Protein AF-A0A1Q6DU61-F1 (afdb_monomer)

Solvent-accessible surface area (backbone atoms only — not comparable to full-atom values): 6208 Å² total; per-residue (Å²): 136,85,85,82,93,81,83,83,80,71,86,77,77,94,74,80,85,66,46,54,59,67,77,47,41,77,73,70,44,51,81,50,38,30,92,88,77,71,43,68,35,43,82,77,44,71,39,85,92,62,38,32,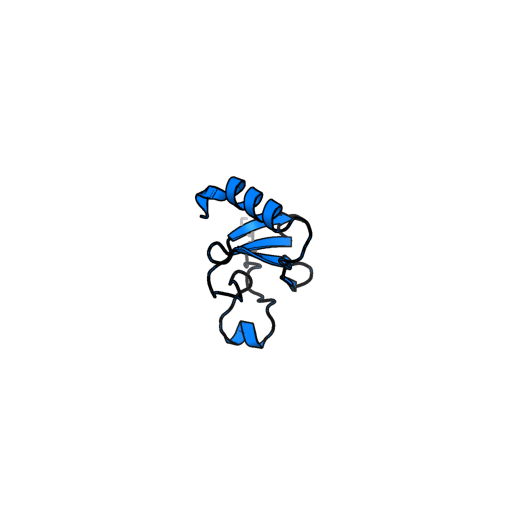34,33,27,38,20,71,88,77,71,46,42,33,37,39,30,64,83,77,55,37,65,47,78,56,64,79,85,43,88,61,39,66,62,52,53,52,51,48,47,66,75,46,44,92,74,110

Structure (mmCIF, N/CA/C/O backbone):
data_AF-A0A1Q6DU61-F1
#
_entry.id   AF-A0A1Q6DU61-F1
#
loop_
_atom_site.group_PDB
_atom_site.id
_atom_site.type_symbol
_atom_site.label_atom_id
_atom_site.label_alt_id
_atom_site.label_comp_id
_atom_site.label_asym_id
_atom_site.label_entity_id
_atom_site.label_seq_id
_atom_site.pdbx_PDB_ins_code
_atom_site.Cartn_x
_atom_site.Cartn_y
_atom_site.Cartn_z
_atom_site.occupancy
_atom_site.B_iso_or_equiv
_atom_site.auth_seq_id
_atom_site.auth_comp_id
_atom_site.auth_asym_id
_atom_site.auth_atom_id
_atom_site.pdbx_PDB_mode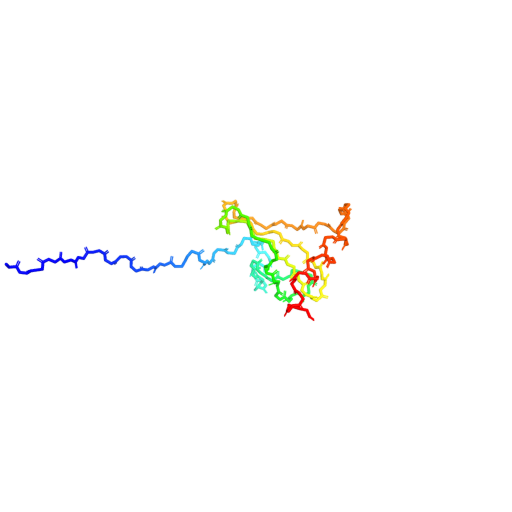l_num
ATOM 1 N N . MET A 1 1 ? -18.607 -9.393 -51.853 1.00 43.88 1 MET A N 1
ATOM 2 C CA . MET A 1 1 ? -17.943 -10.575 -51.275 1.00 43.88 1 MET A CA 1
ATOM 3 C C . MET A 1 1 ? -17.537 -10.189 -49.875 1.00 43.88 1 MET A C 1
ATOM 5 O O . MET A 1 1 ? -16.932 -9.142 -49.700 1.00 43.88 1 MET A O 1
ATOM 9 N N . SER A 1 2 ? -18.037 -10.948 -48.911 1.00 44.12 2 SER A N 1
ATOM 10 C CA . SER A 1 2 ? -17.830 -10.758 -47.481 1.00 44.12 2 SER A CA 1
ATOM 11 C C . SER A 1 2 ? -16.423 -11.177 -47.054 1.00 44.12 2 SER A C 1
ATOM 13 O O . SER A 1 2 ? -15.828 -12.024 -47.720 1.00 44.12 2 SER A O 1
ATOM 15 N N . LYS A 1 3 ? -16.060 -10.716 -45.848 1.00 46.81 3 LYS A N 1
ATOM 16 C CA . LYS A 1 3 ? -14.941 -11.144 -44.990 1.00 46.81 3 LYS A CA 1
ATOM 17 C C . LYS A 1 3 ? -13.600 -10.480 -45.376 1.00 46.81 3 LYS A C 1
ATOM 19 O O . LYS A 1 3 ? -13.327 -10.314 -46.553 1.00 46.81 3 LYS A O 1
ATOM 24 N N . GLU A 1 4 ? -12.765 -9.995 -44.463 1.00 49.16 4 GLU A N 1
ATOM 25 C CA . GLU A 1 4 ? -12.568 -10.366 -43.059 1.00 49.16 4 GLU A CA 1
ATOM 26 C C . GLU A 1 4 ? -12.351 -9.109 -42.204 1.00 49.16 4 GLU A C 1
ATOM 28 O O . GLU A 1 4 ? -11.516 -8.257 -42.500 1.00 49.16 4 GLU A O 1
ATOM 33 N N . SER A 1 5 ? -13.163 -8.983 -41.156 1.00 54.06 5 SER A N 1
ATOM 34 C CA . SER A 1 5 ? -12.848 -8.180 -39.984 1.00 54.06 5 SER A CA 1
ATOM 35 C C . SER A 1 5 ? -12.048 -9.079 -39.060 1.00 54.06 5 SER A C 1
ATOM 37 O O . SER A 1 5 ? -12.628 -10.005 -38.510 1.00 54.06 5 SER A O 1
ATOM 39 N N . GLU A 1 6 ? -10.763 -8.808 -38.888 1.00 48.22 6 GLU A N 1
ATOM 40 C CA . GLU A 1 6 ? -9.952 -9.399 -37.827 1.00 48.22 6 GLU A CA 1
ATOM 41 C C . GLU A 1 6 ? -8.853 -8.401 -37.462 1.00 48.22 6 GLU A C 1
ATOM 43 O O . GLU A 1 6 ? -7.902 -8.178 -38.202 1.00 48.22 6 GLU A O 1
ATOM 48 N N . ASN A 1 7 ? -9.049 -7.730 -36.333 1.00 40.34 7 ASN A N 1
ATOM 49 C CA . ASN A 1 7 ? -8.027 -7.718 -35.299 1.00 40.34 7 ASN A CA 1
ATOM 50 C C . ASN A 1 7 ? -8.736 -7.470 -33.972 1.00 40.34 7 ASN A C 1
ATOM 52 O O . ASN A 1 7 ? -8.879 -6.356 -33.474 1.00 40.34 7 ASN A O 1
ATOM 56 N N . THR A 1 8 ? -9.275 -8.569 -33.458 1.00 44.00 8 THR A N 1
ATOM 57 C CA . THR A 1 8 ? -9.557 -8.739 -32.045 1.00 44.00 8 THR A CA 1
ATOM 58 C C . THR A 1 8 ? -8.216 -8.970 -31.359 1.00 44.00 8 THR A C 1
ATOM 60 O O . THR A 1 8 ? -7.737 -10.097 -31.324 1.00 44.00 8 THR A O 1
ATOM 63 N N . GLU A 1 9 ? -7.618 -7.928 -30.790 1.00 45.09 9 GLU A N 1
ATOM 64 C CA . GLU A 1 9 ? -6.744 -8.118 -29.632 1.00 45.09 9 GLU A CA 1
ATOM 65 C C . GLU A 1 9 ? -7.613 -7.919 -28.393 1.00 45.09 9 GLU A C 1
ATOM 67 O O . GLU A 1 9 ? -7.784 -6.833 -27.845 1.00 45.09 9 GLU A O 1
ATOM 72 N N . ASN A 1 10 ? -8.274 -9.026 -28.051 1.00 40.56 10 ASN A N 1
ATOM 73 C CA . ASN A 1 10 ? -8.828 -9.268 -26.733 1.00 40.56 10 ASN A CA 1
ATOM 74 C C . ASN A 1 10 ? -7.666 -9.307 -25.732 1.00 40.56 10 ASN A C 1
ATOM 76 O O . ASN A 1 10 ? -6.583 -9.786 -26.059 1.00 40.56 10 ASN A O 1
ATOM 80 N N . GLY A 1 11 ? -7.924 -8.792 -24.534 1.00 44.00 11 GLY A N 1
ATOM 81 C CA . GLY A 1 11 ? -6.909 -8.371 -23.580 1.00 44.00 11 GLY A CA 1
ATOM 82 C C . GLY A 1 11 ? -5.900 -9.417 -23.109 1.00 44.00 11 GLY A C 1
ATOM 83 O O . GLY A 1 11 ? -6.091 -10.629 -23.179 1.00 44.00 11 GLY A O 1
ATOM 84 N N . SER A 1 12 ? -4.831 -8.895 -22.522 1.00 36.28 12 SER A N 1
ATOM 85 C CA . SER A 1 12 ? -4.007 -9.608 -21.555 1.00 36.28 12 SER A CA 1
ATOM 86 C C . SER A 1 12 ? -3.618 -8.623 -20.460 1.00 36.28 12 SER A C 1
ATOM 88 O O . SER A 1 12 ? -2.731 -7.803 -20.633 1.00 36.28 12 SER A O 1
ATOM 90 N N . SER A 1 13 ? -4.417 -8.673 -19.395 1.00 45.22 13 SER A N 1
ATOM 91 C CA . SER A 1 13 ? -4.106 -8.365 -17.998 1.00 45.22 13 SER A CA 1
ATOM 92 C C . SER A 1 13 ? -2.668 -7.884 -17.723 1.00 45.22 13 SER A C 1
ATOM 94 O O . SER A 1 13 ? -1.765 -8.702 -17.589 1.00 45.22 13 SER A O 1
ATOM 96 N N . ASP A 1 14 ? -2.469 -6.575 -17.544 1.00 43.03 14 ASP A N 1
ATOM 97 C CA . ASP A 1 14 ? -1.238 -5.982 -16.980 1.00 43.03 14 ASP A CA 1
ATOM 98 C C . ASP A 1 14 ? -1.123 -6.189 -15.445 1.00 43.03 14 ASP A C 1
ATOM 100 O O . ASP A 1 14 ? -0.388 -5.486 -14.752 1.00 43.03 14 ASP A O 1
ATOM 104 N N . GLU A 1 15 ? -1.840 -7.158 -14.869 1.00 56.78 15 GLU A N 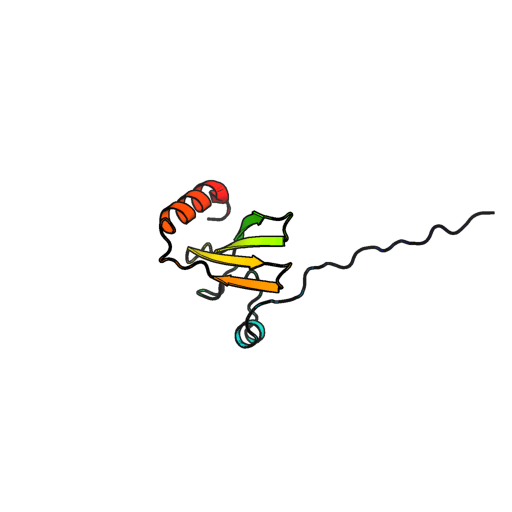1
ATOM 105 C CA . GLU A 1 15 ? -1.575 -7.647 -13.514 1.00 56.78 15 GLU A CA 1
ATOM 106 C C . GLU A 1 15 ? -0.700 -8.897 -13.624 1.00 56.78 15 GLU A C 1
ATOM 108 O O . GLU A 1 15 ? -1.239 -9.918 -14.029 1.00 56.78 15 GLU A O 1
ATOM 113 N N . GLU A 1 16 ? 0.594 -8.845 -13.256 1.00 61.81 16 GLU A N 1
ATOM 114 C CA . GLU A 1 16 ? 1.275 -10.008 -12.630 1.00 61.81 16 GLU A CA 1
ATOM 115 C C . GLU A 1 16 ? 2.740 -9.809 -12.180 1.00 61.81 16 GLU A C 1
ATOM 117 O O . GLU A 1 16 ? 3.340 -10.739 -11.634 1.00 61.81 16 GLU A O 1
ATOM 122 N N . GLU A 1 17 ? 3.370 -8.638 -12.341 1.00 77.94 17 GLU A N 1
ATOM 123 C CA . GLU A 1 17 ? 4.736 -8.472 -11.821 1.00 77.94 17 GLU A CA 1
ATOM 124 C C . GLU A 1 17 ? 4.738 -8.063 -10.337 1.00 77.94 17 GLU A C 1
ATOM 126 O O . GLU A 1 17 ? 4.266 -6.999 -9.936 1.00 77.94 17 GLU A O 1
ATOM 131 N N . ASN A 1 18 ? 5.277 -8.948 -9.498 1.00 86.75 18 ASN A N 1
ATOM 132 C CA . ASN A 1 18 ? 5.495 -8.699 -8.078 1.00 86.75 18 ASN A CA 1
ATOM 133 C C . ASN A 1 18 ? 6.801 -7.912 -7.871 1.00 86.75 18 ASN A C 1
ATOM 135 O O . ASN A 1 18 ? 7.881 -8.422 -8.181 1.00 86.75 18 ASN A O 1
ATOM 139 N N . TYR A 1 19 ? 6.691 -6.700 -7.325 1.00 90.88 19 TYR A N 1
ATOM 140 C CA . TYR A 1 19 ? 7.786 -5.740 -7.128 1.00 90.88 19 TYR A CA 1
ATOM 141 C C . TYR A 1 19 ? 8.448 -5.847 -5.746 1.00 90.88 19 TYR A C 1
ATOM 143 O O . TYR A 1 19 ? 9.264 -5.004 -5.359 1.00 90.88 19 TYR A O 1
ATOM 151 N N . ARG A 1 20 ? 8.069 -6.850 -4.946 1.00 88.25 20 ARG A N 1
ATOM 152 C CA . ARG A 1 20 ? 8.682 -7.109 -3.643 1.00 88.25 20 ARG A CA 1
ATOM 153 C C . ARG A 1 20 ? 10.128 -7.578 -3.817 1.00 88.25 20 ARG A C 1
ATOM 155 O O . ARG A 1 20 ? 10.517 -8.158 -4.828 1.00 88.25 20 ARG A O 1
ATOM 162 N N . MET A 1 21 ? 10.922 -7.385 -2.763 1.00 85.31 21 MET A N 1
ATOM 163 C CA . MET A 1 21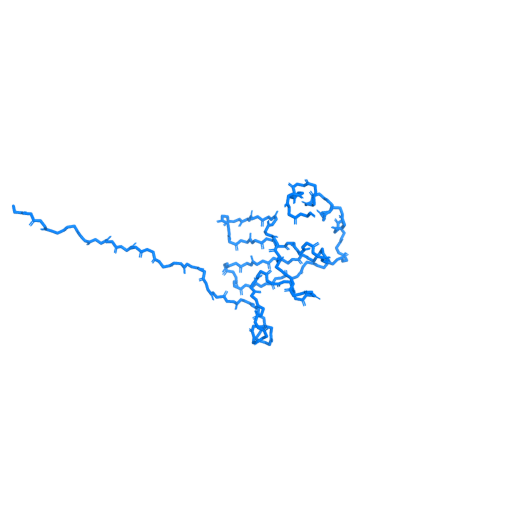 ? 12.250 -7.997 -2.654 1.00 85.31 21 MET A CA 1
ATOM 164 C C . MET A 1 21 ? 12.142 -9.523 -2.803 1.00 85.31 21 MET A C 1
ATOM 166 O O . MET A 1 21 ? 11.213 -10.114 -2.250 1.00 85.31 21 MET A O 1
ATOM 170 N N . SER A 1 22 ? 13.103 -10.161 -3.482 1.00 82.12 22 SER A N 1
ATOM 171 C CA . SER A 1 22 ? 13.047 -11.591 -3.838 1.00 82.12 22 SER A CA 1
ATOM 172 C C . SER A 1 22 ? 12.675 -12.502 -2.664 1.00 82.12 22 SER A C 1
ATOM 174 O O . SER A 1 22 ? 11.752 -13.297 -2.792 1.00 82.12 22 SER A O 1
ATOM 176 N N . GLY A 1 23 ? 13.282 -12.299 -1.488 1.00 82.75 23 GLY A N 1
ATOM 177 C CA . GLY A 1 23 ? 12.987 -13.117 -0.306 1.00 82.75 23 GLY A CA 1
ATOM 178 C C . GLY A 1 23 ? 11.560 -12.974 0.239 1.00 82.75 23 GLY A C 1
ATOM 179 O O . GLY A 1 23 ? 11.061 -13.894 0.870 1.00 82.75 23 GLY A O 1
ATOM 180 N N . LEU A 1 24 ? 10.874 -11.854 -0.012 1.00 83.19 24 LEU A N 1
ATOM 181 C CA . LEU A 1 24 ? 9.461 -11.693 0.355 1.00 83.19 24 LEU A CA 1
ATOM 182 C C . LEU A 1 24 ? 8.542 -12.338 -0.687 1.00 83.19 24 LEU A C 1
ATOM 184 O O . LEU A 1 24 ? 7.567 -12.992 -0.325 1.00 83.19 24 LEU A O 1
ATOM 188 N N . LYS A 1 25 ? 8.885 -12.209 -1.973 1.00 83.56 25 LYS A N 1
ATOM 189 C CA . LYS A 1 25 ? 8.161 -12.867 -3.067 1.00 83.56 25 LYS A CA 1
ATOM 190 C C . LYS A 1 25 ? 8.184 -14.392 -2.923 1.00 83.56 25 LYS A C 1
ATOM 192 O O . LYS A 1 25 ? 7.157 -15.034 -3.109 1.00 83.56 25 LYS A O 1
ATOM 197 N N . GLU A 1 26 ? 9.329 -14.972 -2.565 1.00 86.88 26 GLU A N 1
ATOM 198 C CA . GLU A 1 26 ? 9.480 -16.421 -2.341 1.00 86.88 26 GLU A CA 1
ATOM 199 C C . GLU A 1 26 ? 8.620 -16.939 -1.178 1.00 86.88 26 GLU A C 1
ATOM 201 O O . GLU A 1 26 ? 8.195 -18.092 -1.193 1.00 86.88 26 GLU A O 1
ATOM 206 N N . CYS A 1 27 ? 8.301 -16.076 -0.210 1.00 86.38 27 CYS A N 1
ATOM 207 C CA . CYS A 1 27 ? 7.384 -16.377 0.888 1.00 86.38 27 CYS A CA 1
ATOM 208 C C . CYS A 1 27 ? 5.898 -16.195 0.519 1.00 86.38 27 CYS A C 1
ATOM 210 O O . CYS A 1 27 ? 5.044 -16.311 1.392 1.00 86.38 27 CYS A O 1
ATOM 212 N N . GLY A 1 28 ? 5.574 -15.896 -0.745 1.00 86.56 28 GLY A N 1
ATOM 213 C CA . GLY A 1 28 ? 4.197 -15.747 -1.225 1.00 86.56 28 GLY A CA 1
ATOM 214 C C . GLY A 1 28 ? 3.576 -14.363 -1.014 1.00 86.56 28 GLY A C 1
ATOM 215 O O . GLY A 1 28 ? 2.390 -14.199 -1.275 1.00 86.56 28 GLY A O 1
ATOM 216 N N . PHE A 1 29 ? 4.350 -13.365 -0.576 1.00 89.81 29 PHE A N 1
ATOM 217 C CA . PHE A 1 29 ? 3.852 -11.998 -0.400 1.00 89.81 29 PHE A CA 1
ATOM 218 C C . PHE A 1 29 ? 3.708 -11.326 -1.758 1.00 89.81 29 PHE A C 1
ATOM 220 O O . PHE A 1 29 ? 4.698 -11.208 -2.484 1.00 89.81 29 PHE A O 1
ATOM 227 N N . ASP A 1 30 ? 2.519 -10.825 -2.073 1.00 92.88 30 ASP A N 1
ATOM 228 C CA . ASP A 1 30 ? 2.266 -10.032 -3.269 1.00 92.88 30 ASP A CA 1
ATOM 229 C C . ASP A 1 30 ? 2.430 -8.514 -3.018 1.00 92.88 30 ASP A C 1
ATOM 231 O O . ASP A 1 30 ? 2.890 -8.051 -1.961 1.00 92.88 30 ASP A O 1
ATOM 235 N N . ASN A 1 31 ? 2.102 -7.705 -4.028 1.00 93.44 31 ASN A N 1
ATOM 236 C CA . ASN A 1 31 ? 2.195 -6.244 -3.942 1.00 93.44 31 ASN A CA 1
ATOM 237 C C . ASN A 1 31 ? 1.190 -5.650 -2.931 1.00 93.44 31 ASN A C 1
ATOM 239 O O . ASN A 1 31 ? 1.415 -4.562 -2.396 1.00 93.44 31 ASN A O 1
ATOM 243 N N . LYS A 1 32 ? 0.111 -6.381 -2.640 1.00 94.44 32 LYS A N 1
ATOM 244 C CA . LYS A 1 32 ? -1.021 -6.025 -1.778 1.00 94.44 32 LYS A CA 1
ATOM 245 C C . LYS A 1 32 ? -0.892 -6.659 -0.380 1.00 94.44 32 LYS A C 1
ATOM 247 O O . LYS A 1 32 ? -1.575 -6.224 0.539 1.00 94.44 32 LYS A O 1
ATOM 252 N N . THR A 1 33 ? 0.009 -7.616 -0.163 1.00 94.94 33 THR A N 1
ATOM 253 C CA . THR A 1 33 ? 0.215 -8.256 1.143 1.00 94.94 33 THR A CA 1
ATOM 254 C C . THR A 1 33 ? 0.984 -7.343 2.097 1.00 94.94 33 THR A C 1
ATOM 256 O O . THR A 1 33 ? 2.087 -6.880 1.798 1.00 94.94 33 THR A O 1
ATOM 259 N N . CYS A 1 34 ? 0.461 -7.118 3.299 1.00 94.50 34 CYS A N 1
ATOM 260 C CA . CYS A 1 34 ? 1.160 -6.363 4.329 1.00 94.50 34 CYS A CA 1
ATOM 261 C C . CYS A 1 34 ? 2.348 -7.157 4.885 1.00 94.50 34 CYS A C 1
ATOM 263 O O . CYS A 1 34 ? 2.171 -8.128 5.618 1.00 94.50 34 CYS A O 1
ATOM 265 N N . ARG A 1 35 ? 3.580 -6.687 4.667 1.00 91.62 35 ARG A N 1
ATOM 266 C CA . ARG A 1 35 ? 4.783 -7.393 5.149 1.00 91.62 35 ARG A CA 1
ATOM 267 C C . ARG A 1 35 ? 4.935 -7.498 6.676 1.00 91.62 35 ARG A C 1
ATOM 269 O O . ARG A 1 35 ? 5.861 -8.149 7.141 1.00 91.62 35 ARG A O 1
ATOM 276 N N . ARG A 1 36 ? 4.102 -6.799 7.459 1.00 91.88 36 ARG A N 1
ATOM 277 C CA . ARG A 1 36 ? 4.183 -6.791 8.934 1.00 91.88 36 ARG A CA 1
ATOM 278 C C . ARG A 1 36 ? 3.294 -7.836 9.602 1.00 91.88 36 ARG A C 1
ATOM 280 O O . ARG A 1 36 ? 3.614 -8.271 10.699 1.00 91.88 36 ARG A O 1
ATOM 287 N N . CYS A 1 37 ? 2.166 -8.168 8.982 1.00 93.62 37 CYS A N 1
ATOM 288 C CA . CYS A 1 37 ? 1.147 -9.045 9.572 1.00 93.62 37 CYS A CA 1
ATOM 289 C C . CYS A 1 37 ? 0.489 -9.983 8.553 1.00 93.62 37 CYS A C 1
ATOM 291 O O . CYS A 1 37 ? -0.502 -10.626 8.872 1.00 93.62 37 CYS A O 1
ATOM 293 N N . GLU A 1 38 ? 1.009 -10.014 7.323 1.00 94.50 38 GLU A N 1
ATOM 294 C CA . GLU A 1 38 ? 0.634 -10.947 6.247 1.00 94.50 38 GLU A CA 1
ATOM 295 C C . GLU A 1 38 ? -0.815 -10.821 5.753 1.00 94.50 38 GLU A C 1
ATOM 297 O O . GLU A 1 38 ? -1.243 -11.554 4.874 1.00 94.50 38 GLU A O 1
ATOM 302 N N . SER A 1 39 ? -1.563 -9.851 6.279 1.00 94.06 39 SER A N 1
ATOM 303 C CA . SER A 1 39 ? -2.930 -9.546 5.859 1.00 94.06 39 SER A CA 1
ATOM 304 C C . SER A 1 39 ? -2.959 -8.698 4.592 1.00 94.06 39 SER A C 1
ATOM 306 O O . SER A 1 39 ? -2.041 -7.910 4.340 1.00 94.06 39 SER A O 1
ATOM 308 N N . ASP A 1 40 ? -4.048 -8.791 3.837 1.00 94.12 40 ASP A N 1
ATOM 309 C CA . ASP A 1 40 ? -4.232 -8.000 2.623 1.00 94.12 40 ASP A CA 1
ATOM 310 C C . ASP A 1 40 ? -4.452 -6.518 2.931 1.00 94.12 40 ASP A C 1
ATOM 312 O O . ASP A 1 40 ? -5.284 -6.129 3.756 1.00 94.12 40 ASP A O 1
ATOM 316 N N . GLY A 1 41 ? -3.702 -5.670 2.235 1.00 94.44 41 GLY A N 1
ATOM 317 C CA . GLY A 1 41 ? -3.918 -4.235 2.203 1.00 94.44 41 GLY A CA 1
ATOM 318 C C . GLY A 1 41 ? -5.150 -3.862 1.394 1.00 94.44 41 GLY A C 1
ATOM 319 O O . GLY A 1 41 ? -5.520 -4.528 0.426 1.00 94.44 41 GLY A O 1
ATOM 320 N N . LYS A 1 42 ? -5.760 -2.738 1.760 1.00 95.06 42 LYS A N 1
ATOM 321 C CA . LYS A 1 42 ? -6.835 -2.106 1.000 1.00 95.06 42 LYS A CA 1
ATOM 322 C C . LYS A 1 42 ? -6.297 -0.877 0.269 1.00 95.06 42 LYS A C 1
ATOM 324 O O . LYS A 1 42 ? -5.569 -0.108 0.898 1.00 95.06 42 LYS A O 1
ATOM 329 N N . PRO A 1 43 ? -6.615 -0.688 -1.021 1.00 94.81 43 PRO A N 1
ATOM 330 C CA . PRO A 1 43 ? -6.234 0.522 -1.737 1.00 94.81 43 PRO A CA 1
ATOM 331 C C . PRO A 1 43 ? -7.031 1.704 -1.175 1.00 94.81 43 PRO A C 1
ATOM 333 O O . PRO A 1 43 ? -8.252 1.634 -1.068 1.00 94.81 43 PRO A O 1
ATOM 336 N N . VAL A 1 44 ? -6.336 2.764 -0.772 1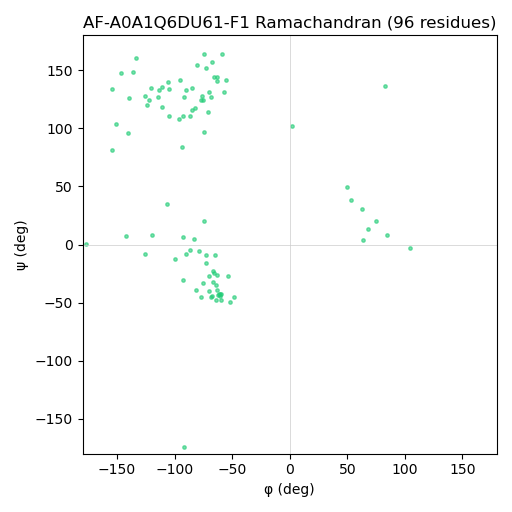.00 94.75 44 VAL A N 1
ATOM 337 C CA . VAL A 1 44 ? -6.926 3.946 -0.111 1.00 94.75 44 VAL A CA 1
ATOM 338 C C . VAL A 1 44 ? -6.581 5.259 -0.809 1.00 94.75 44 VAL A C 1
ATOM 340 O O . VAL A 1 44 ? -7.108 6.312 -0.460 1.00 94.75 44 VAL A O 1
ATOM 343 N N . LEU A 1 45 ? -5.680 5.224 -1.788 1.00 92.12 45 LEU A N 1
ATOM 344 C CA . LEU A 1 45 ? -5.425 6.350 -2.674 1.00 92.12 45 LEU A CA 1
ATOM 345 C C . LEU A 1 45 ? -4.866 5.836 -3.995 1.00 92.12 45 LEU A C 1
ATOM 347 O O . LEU A 1 45 ? -3.931 5.037 -3.995 1.00 92.12 45 LEU A O 1
ATOM 351 N N . GLU A 1 46 ? -5.390 6.348 -5.101 1.00 93.38 46 GLU A N 1
ATOM 352 C CA . GLU A 1 46 ? -4.863 6.105 -6.440 1.00 93.38 46 GLU A CA 1
ATOM 353 C C . GLU A 1 46 ? -4.462 7.436 -7.076 1.00 93.38 46 GLU A C 1
ATOM 355 O O . GLU A 1 46 ? -5.192 8.428 -7.010 1.00 93.38 46 GLU A O 1
ATOM 360 N N . ALA A 1 47 ? -3.283 7.469 -7.688 1.00 88.50 47 ALA A N 1
ATOM 361 C CA . ALA A 1 47 ? -2.742 8.635 -8.368 1.00 88.50 47 ALA A CA 1
ATOM 362 C C . ALA A 1 47 ? -2.183 8.250 -9.743 1.00 88.50 47 ALA A C 1
ATOM 364 O O . ALA A 1 47 ? -1.916 7.082 -10.030 1.00 88.50 47 ALA A O 1
ATOM 365 N N . GLY A 1 48 ? -2.033 9.248 -10.620 1.00 85.44 48 GLY A N 1
ATOM 366 C CA . GLY A 1 48 ? -1.457 9.042 -11.952 1.00 85.44 48 GLY A CA 1
ATOM 367 C C . GLY A 1 48 ? -2.275 8.106 -12.848 1.00 85.44 48 GLY A C 1
ATOM 368 O O . GLY A 1 48 ? -1.696 7.394 -13.652 1.00 85.44 48 GLY A O 1
ATOM 369 N N . GLY A 1 49 ? -3.603 8.064 -12.691 1.00 87.50 49 GLY A N 1
ATOM 370 C CA . GLY A 1 49 ? -4.465 7.161 -13.467 1.00 87.50 49 GLY A CA 1
ATOM 371 C C . GLY A 1 49 ? -4.409 5.691 -13.033 1.00 87.50 49 GLY A C 1
ATOM 372 O O . GLY A 1 49 ? -4.776 4.831 -13.823 1.00 87.50 49 GLY A O 1
ATOM 373 N N . GLY A 1 50 ? -3.956 5.413 -11.804 1.00 84.00 50 GLY A N 1
ATOM 374 C CA . GLY A 1 50 ? -3.813 4.056 -11.259 1.00 84.00 50 GLY A CA 1
ATOM 375 C C . GLY A 1 50 ? -2.364 3.560 -11.216 1.00 84.00 50 GLY A C 1
ATOM 376 O O . GLY A 1 50 ? -2.096 2.490 -10.679 1.00 84.00 50 GLY A O 1
ATOM 377 N N . ASN A 1 51 ? -1.412 4.350 -11.717 1.00 89.44 51 ASN A N 1
ATOM 378 C CA . ASN A 1 51 ? 0.004 3.978 -11.745 1.00 89.44 51 ASN A CA 1
ATOM 379 C C . ASN A 1 51 ? 0.652 3.967 -10.356 1.00 89.44 51 ASN A C 1
ATOM 381 O O . ASN A 1 51 ? 1.615 3.238 -10.132 1.00 89.44 51 ASN A O 1
ATOM 385 N N . ALA A 1 52 ? 0.141 4.767 -9.420 1.00 92.62 52 ALA A N 1
ATOM 386 C CA . ALA A 1 52 ? 0.584 4.759 -8.034 1.00 92.62 52 ALA A CA 1
ATOM 387 C C . ALA A 1 52 ? -0.607 4.502 -7.114 1.00 92.62 52 ALA A C 1
ATOM 389 O O . ALA A 1 52 ? -1.560 5.284 -7.095 1.00 92.62 52 AL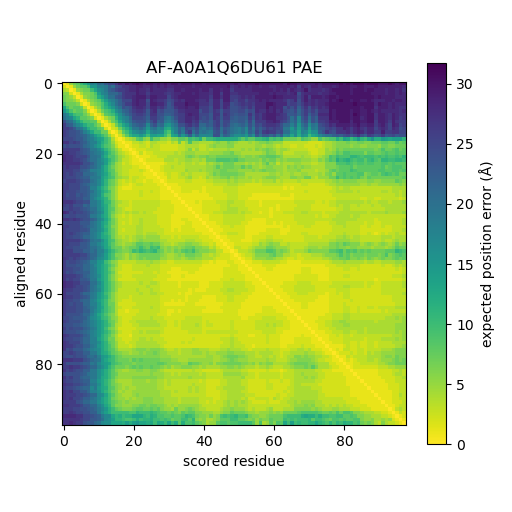A A O 1
ATOM 390 N N . VAL A 1 53 ? -0.534 3.424 -6.337 1.00 95.38 53 VAL A N 1
ATOM 391 C CA . VAL A 1 53 ? -1.597 3.015 -5.415 1.00 95.38 53 VAL A CA 1
ATOM 392 C C . VAL A 1 53 ? -1.039 2.935 -4.002 1.00 95.38 53 VAL A C 1
ATOM 394 O O . VAL A 1 53 ? -0.065 2.227 -3.750 1.00 95.38 53 VAL A O 1
ATOM 397 N N . ILE A 1 54 ? -1.657 3.650 -3.064 1.00 95.31 54 ILE A N 1
ATOM 398 C CA . ILE A 1 54 ? -1.352 3.538 -1.638 1.00 95.31 54 ILE A CA 1
ATOM 399 C C . ILE A 1 54 ? -2.284 2.504 -1.023 1.00 95.31 54 ILE A C 1
ATOM 401 O O . ILE A 1 54 ? -3.506 2.615 -1.123 1.00 95.31 54 ILE A O 1
ATOM 405 N N . TYR A 1 55 ? -1.693 1.529 -0.343 1.00 96.00 55 TYR A N 1
ATOM 406 C CA . TYR A 1 55 ? -2.396 0.507 0.411 1.00 96.00 55 TYR A CA 1
ATOM 407 C C . TYR A 1 55 ? -2.280 0.762 1.911 1.00 96.00 55 TYR A C 1
ATOM 409 O O . TYR A 1 55 ? -1.205 1.095 2.411 1.00 96.00 55 TYR A O 1
ATOM 417 N N . LEU A 1 56 ? -3.383 0.541 2.625 1.00 95.94 56 LEU A N 1
ATOM 418 C CA . LEU A 1 56 ? -3.460 0.510 4.082 1.00 95.94 56 LEU A CA 1
ATOM 419 C C . LEU A 1 56 ? -3.830 -0.899 4.542 1.00 95.94 56 LEU A C 1
ATOM 421 O O . LEU A 1 56 ? -4.836 -1.461 4.118 1.00 95.94 56 LEU A O 1
ATOM 425 N N . CYS A 1 57 ? -3.037 -1.472 5.440 1.00 95.12 57 CYS A N 1
ATOM 426 C CA . CYS A 1 57 ? -3.399 -2.718 6.102 1.00 95.12 57 CYS A CA 1
ATOM 427 C C . CYS A 1 57 ? -4.442 -2.460 7.202 1.00 95.12 57 CYS A C 1
ATOM 429 O O . CYS A 1 57 ? -4.140 -1.686 8.119 1.00 95.12 57 CYS A O 1
ATOM 431 N N . PRO A 1 58 ? -5.610 -3.130 7.169 1.00 92.50 58 PRO A N 1
ATOM 432 C CA . PRO A 1 58 ? -6.656 -2.921 8.162 1.00 92.50 58 PRO A CA 1
ATOM 433 C C . PRO A 1 58 ? -6.255 -3.386 9.569 1.00 92.50 58 PRO A C 1
ATOM 435 O O . PRO A 1 58 ? -6.607 -2.740 10.552 1.00 92.50 58 PRO A O 1
ATOM 438 N N . GLU A 1 59 ? -5.425 -4.430 9.661 1.00 92.94 59 GLU A N 1
ATOM 439 C CA . GLU A 1 59 ? -5.040 -5.052 10.933 1.00 92.94 59 GLU A CA 1
ATOM 440 C C . GLU A 1 59 ? -3.995 -4.249 11.722 1.00 92.94 59 GLU A C 1
ATOM 442 O O . GLU A 1 59 ? -4.113 -4.071 12.932 1.00 92.94 59 GLU A O 1
ATOM 447 N N . CYS A 1 60 ? -2.938 -3.759 11.060 1.00 92.81 60 CYS A N 1
ATOM 448 C CA . CYS A 1 60 ? -1.805 -3.110 11.746 1.00 92.81 60 CYS A CA 1
ATOM 449 C C . CYS A 1 60 ? -1.562 -1.647 11.346 1.00 92.81 60 CYS A C 1
ATOM 451 O O . CYS A 1 60 ? -0.554 -1.042 11.754 1.00 92.81 60 CYS A O 1
ATOM 453 N N . LEU A 1 61 ? -2.484 -1.080 10.558 1.00 92.56 61 LEU A N 1
ATOM 454 C CA . LEU A 1 61 ? -2.469 0.304 10.079 1.00 92.56 61 LEU A CA 1
ATOM 455 C C . LEU A 1 61 ? -1.154 0.672 9.396 1.00 92.56 61 LEU A C 1
ATOM 457 O O . LEU A 1 61 ? -0.582 1.737 9.612 1.00 92.56 61 LEU A O 1
ATOM 461 N N . HIS A 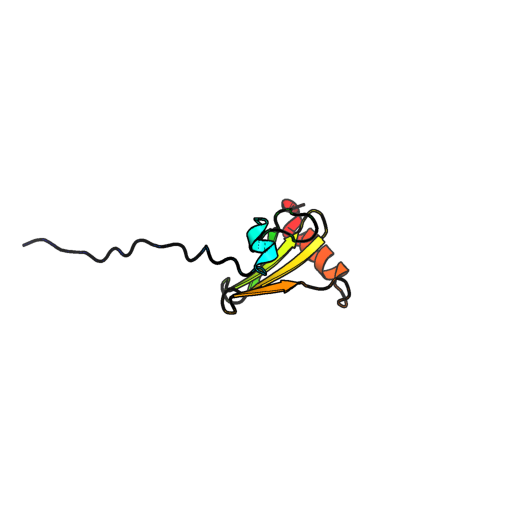1 62 ? -0.612 -0.281 8.653 1.00 93.81 62 HIS A N 1
ATOM 462 C CA . HIS A 1 62 ? 0.622 -0.112 7.919 1.00 93.81 62 HIS A CA 1
ATOM 463 C C . HIS A 1 62 ? 0.324 0.414 6.518 1.00 93.81 62 HIS A C 1
ATOM 465 O O . HIS A 1 62 ? -0.550 -0.129 5.849 1.00 93.81 62 HIS A O 1
ATOM 471 N N . LEU A 1 63 ? 1.060 1.438 6.090 1.00 95.50 63 LEU A N 1
ATOM 472 C CA . LEU A 1 63 ? 0.905 2.086 4.792 1.00 95.50 63 LEU A CA 1
ATOM 473 C C . LEU A 1 63 ? 2.106 1.785 3.892 1.00 95.50 63 LEU A C 1
ATOM 475 O O . LEU A 1 63 ? 3.254 1.898 4.328 1.00 95.50 63 LEU A O 1
ATOM 479 N N . TRP A 1 64 ? 1.847 1.453 2.632 1.00 96.12 64 TRP A N 1
ATOM 480 C CA . TRP A 1 64 ? 2.875 1.358 1.595 1.00 96.12 64 TRP A CA 1
ATOM 481 C C . TRP A 1 64 ? 2.305 1.777 0.241 1.00 96.12 64 TRP A C 1
ATOM 483 O O . TRP A 1 64 ? 1.125 1.583 -0.042 1.00 96.12 64 TRP A O 1
ATOM 493 N N . GLY A 1 65 ? 3.152 2.371 -0.590 1.00 95.44 65 GLY A N 1
ATOM 494 C CA . GLY A 1 65 ? 2.858 2.695 -1.976 1.00 95.44 65 GLY A CA 1
ATOM 495 C C . GLY A 1 65 ? 3.363 1.604 -2.912 1.00 95.44 65 GLY A C 1
ATOM 496 O O . GLY A 1 65 ? 4.449 1.057 -2.712 1.00 95.44 65 GLY A O 1
ATOM 497 N N . VAL A 1 66 ? 2.583 1.314 -3.945 1.00 95.38 66 VAL A N 1
ATOM 498 C CA . VAL A 1 66 ? 2.978 0.519 -5.107 1.00 95.38 66 VAL A CA 1
ATOM 499 C C . VAL A 1 66 ? 3.040 1.470 -6.295 1.00 95.38 66 VAL A C 1
ATOM 501 O O . VAL A 1 66 ? 2.027 2.070 -6.647 1.00 95.38 66 VAL A O 1
ATOM 504 N N . ASN A 1 67 ? 4.219 1.626 -6.892 1.00 94.38 67 ASN A N 1
ATOM 505 C CA . ASN A 1 67 ? 4.420 2.383 -8.122 1.00 94.38 67 ASN A CA 1
ATOM 506 C C . ASN A 1 67 ? 4.622 1.396 -9.279 1.00 94.38 67 ASN A C 1
ATOM 508 O O . ASN A 1 67 ? 5.640 0.704 -9.337 1.00 94.38 67 ASN A O 1
ATOM 512 N N . HIS A 1 68 ? 3.643 1.322 -10.176 1.00 91.06 68 HIS A N 1
ATOM 513 C CA . HIS A 1 68 ? 3.640 0.438 -11.338 1.00 91.06 68 HIS A CA 1
ATOM 514 C C . HIS A 1 68 ? 4.574 0.929 -12.451 1.00 91.06 68 HIS A C 1
ATOM 516 O O . HIS A 1 68 ? 5.216 0.103 -13.099 1.00 91.06 68 HIS A O 1
ATOM 522 N N . ASP A 1 69 ? 4.727 2.247 -12.615 1.00 91.06 69 ASP A N 1
ATOM 523 C CA . ASP A 1 69 ? 5.642 2.832 -13.606 1.00 91.06 69 ASP A CA 1
ATOM 524 C C . ASP A 1 69 ? 7.103 2.549 -13.235 1.00 91.06 69 ASP A C 1
ATOM 526 O O . ASP A 1 69 ? 7.911 2.138 -14.068 1.00 91.06 69 ASP A O 1
ATOM 530 N N . GLU A 1 70 ? 7.442 2.729 -11.957 1.00 91.75 70 GLU A N 1
ATOM 531 C CA . GLU A 1 70 ? 8.789 2.473 -11.433 1.00 91.75 70 GLU A CA 1
ATOM 532 C C . GLU A 1 70 ? 9.006 1.016 -11.002 1.00 91.75 70 GLU A C 1
ATOM 534 O O . GLU A 1 70 ? 10.122 0.654 -10.622 1.00 91.75 70 GLU A O 1
ATOM 539 N N . LYS A 1 71 ? 7.960 0.178 -11.047 1.00 92.25 71 LYS A N 1
ATOM 540 C CA . LYS A 1 71 ? 7.968 -1.222 -10.591 1.00 92.25 71 LYS A CA 1
ATOM 541 C C . LYS A 1 71 ? 8.557 -1.376 -9.185 1.00 92.25 71 LYS A C 1
ATOM 543 O O . LYS A 1 71 ? 9.457 -2.184 -8.947 1.00 92.25 71 LYS A O 1
ATOM 548 N N . LYS A 1 72 ? 8.073 -0.559 -8.248 1.00 93.12 72 LYS A N 1
ATOM 549 C CA . LYS A 1 72 ? 8.650 -0.412 -6.906 1.00 93.12 72 LYS A CA 1
ATOM 550 C C . LYS A 1 72 ? 7.576 -0.396 -5.828 1.00 93.12 72 LYS A C 1
ATOM 552 O O . LYS A 1 72 ? 6.474 0.104 -6.033 1.00 93.12 72 LYS A O 1
ATOM 557 N N . ILE A 1 73 ? 7.932 -0.906 -4.649 1.00 94.50 73 ILE A N 1
ATOM 558 C CA . ILE A 1 73 ? 7.148 -0.745 -3.423 1.00 94.50 73 ILE A CA 1
ATOM 559 C C . ILE A 1 73 ? 7.921 0.116 -2.432 1.00 94.50 73 ILE A C 1
ATOM 561 O O . ILE A 1 73 ? 9.102 -0.129 -2.176 1.00 94.50 73 ILE A O 1
ATOM 565 N N . GLU A 1 74 ? 7.238 1.098 -1.854 1.00 94.00 74 GLU A N 1
ATOM 566 C CA . GLU A 1 74 ? 7.796 2.015 -0.865 1.00 94.00 74 GLU A CA 1
ATOM 567 C C . GLU A 1 74 ? 6.956 2.019 0.404 1.00 94.00 74 GLU A C 1
ATOM 569 O O . GLU A 1 74 ? 5.744 2.196 0.383 1.00 94.00 74 GLU A O 1
ATOM 574 N N . GLU A 1 75 ? 7.612 1.814 1.538 1.00 93.25 75 GLU A N 1
ATOM 575 C CA . GLU A 1 75 ? 6.953 1.775 2.838 1.00 93.25 75 GLU A CA 1
ATOM 576 C C . GLU A 1 75 ? 6.813 3.197 3.369 1.00 93.25 75 GLU A C 1
ATOM 578 O O . GLU A 1 75 ? 7.777 3.960 3.332 1.00 93.25 75 GLU A O 1
ATOM 583 N N . ILE A 1 76 ? 5.638 3.542 3.893 1.00 92.88 76 ILE A N 1
ATOM 584 C CA . ILE A 1 76 ? 5.390 4.862 4.471 1.00 92.88 76 ILE A CA 1
ATOM 585 C C . ILE A 1 76 ? 5.677 4.770 5.983 1.00 92.88 76 ILE A C 1
ATOM 587 O O . ILE A 1 76 ? 4.945 4.074 6.701 1.00 92.88 76 ILE A O 1
ATOM 591 N N . PRO A 1 77 ? 6.751 5.416 6.482 1.00 90.12 77 PRO A N 1
ATOM 592 C CA . PRO A 1 77 ? 7.164 5.302 7.877 1.00 90.12 77 PRO A CA 1
ATOM 593 C C . PRO A 1 77 ? 6.134 5.913 8.831 1.00 90.12 77 PRO A C 1
ATOM 595 O O . PRO A 1 77 ? 5.533 6.944 8.530 1.00 90.12 77 PRO A O 1
ATOM 598 N N . LYS A 1 78 ? 5.964 5.294 10.009 1.00 88.44 78 LYS A N 1
ATOM 599 C CA . LYS A 1 78 ? 5.028 5.777 11.045 1.00 88.44 78 LYS A CA 1
ATOM 600 C C . LYS A 1 78 ? 5.537 7.047 11.735 1.00 88.44 78 LYS A C 1
ATOM 602 O O . LYS A 1 78 ? 4.777 7.739 12.395 1.00 88.44 78 LYS A O 1
ATOM 607 N N . GLU A 1 79 ? 6.823 7.335 11.576 1.00 90.06 79 GLU A N 1
ATOM 608 C CA . GLU A 1 79 ? 7.539 8.478 12.129 1.00 90.06 79 GLU A CA 1
ATOM 609 C C . GLU A 1 79 ? 7.303 9.774 11.335 1.00 90.06 79 GLU A C 1
ATOM 611 O O . GLU A 1 79 ? 7.785 10.830 11.743 1.00 90.06 79 GLU A O 1
ATOM 616 N N . LEU A 1 80 ? 6.593 9.710 10.199 1.00 89.38 80 LEU A N 1
ATOM 617 C CA . LEU A 1 80 ? 6.237 10.905 9.439 1.00 89.38 80 LEU A CA 1
ATOM 618 C C . LEU A 1 80 ? 5.321 11.821 10.249 1.00 89.38 80 LEU A C 1
ATOM 620 O O . LEU A 1 80 ? 4.387 11.380 10.924 1.00 89.38 80 LEU A O 1
ATOM 624 N N . GLU A 1 81 ? 5.561 13.123 10.115 1.00 90.50 81 GLU A N 1
ATOM 625 C CA . GLU A 1 81 ? 4.679 14.135 10.677 1.00 90.50 81 GLU A CA 1
ATOM 626 C C . GLU A 1 81 ? 3.258 13.934 10.131 1.00 90.50 81 GLU A C 1
ATOM 628 O O . GLU A 1 81 ? 3.056 13.745 8.931 1.00 90.50 81 GLU A O 1
ATOM 633 N N . HIS A 1 82 ? 2.275 13.936 11.033 1.00 91.06 82 HIS A N 1
ATOM 634 C CA . HIS A 1 82 ? 0.858 13.701 10.735 1.00 91.06 82 HIS A CA 1
ATOM 635 C C . HIS A 1 82 ? 0.473 12.286 10.273 1.00 91.06 82 HIS A C 1
ATOM 637 O O . HIS A 1 82 ? -0.662 12.109 9.831 1.00 91.06 82 HIS A O 1
ATOM 643 N N . TYR A 1 83 ? 1.334 11.271 10.415 1.00 90.00 83 TYR A N 1
ATOM 644 C CA . TYR A 1 83 ? 0.983 9.894 10.041 1.00 90.00 83 TYR A CA 1
ATOM 645 C C . TYR A 1 83 ? -0.339 9.425 10.669 1.00 90.00 83 TYR A C 1
ATOM 647 O O . TYR A 1 83 ? -1.223 8.937 9.967 1.00 90.00 83 TYR A O 1
ATOM 655 N N . GLU A 1 84 ? -0.505 9.618 11.981 1.00 90.38 84 GLU A N 1
ATOM 656 C CA . GLU A 1 84 ? -1.721 9.217 12.701 1.00 90.3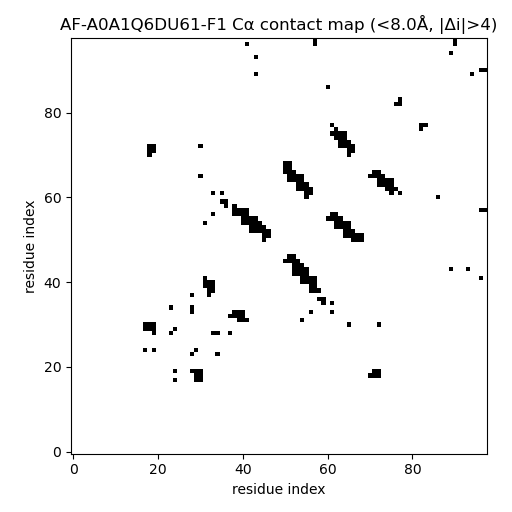8 84 GLU A CA 1
ATOM 657 C C . GLU A 1 84 ? -2.965 9.934 12.166 1.00 90.38 84 GLU A C 1
ATOM 659 O O . GLU A 1 84 ? -3.965 9.288 11.876 1.00 90.38 84 GLU A O 1
ATOM 664 N N . VAL A 1 85 ? -2.867 11.245 11.925 1.00 92.81 85 VAL A N 1
ATOM 665 C CA . VAL A 1 85 ? -3.967 12.058 11.378 1.00 92.81 85 VAL A CA 1
ATOM 666 C C . VAL A 1 85 ? -4.362 11.591 9.975 1.00 92.81 85 VAL A C 1
ATOM 668 O O . VAL A 1 85 ? -5.543 11.575 9.634 1.00 92.81 85 VAL A O 1
ATOM 671 N N . ILE A 1 86 ? -3.385 11.217 9.143 1.00 91.56 86 ILE A N 1
ATOM 672 C CA . ILE A 1 86 ? -3.642 10.673 7.805 1.00 91.56 86 ILE A CA 1
ATOM 673 C C . ILE A 1 86 ? -4.382 9.340 7.918 1.00 91.56 86 ILE A C 1
ATOM 675 O O . ILE A 1 86 ? -5.398 9.151 7.253 1.00 91.56 86 ILE A O 1
ATOM 679 N N . VAL A 1 87 ? -3.912 8.435 8.780 1.00 91.88 87 VAL A N 1
ATOM 680 C CA . VAL A 1 87 ? -4.556 7.133 8.991 1.00 91.88 87 VAL A CA 1
ATOM 681 C C . VAL A 1 87 ? -5.980 7.298 9.518 1.00 91.88 87 VAL A C 1
ATOM 683 O O . VAL A 1 87 ? -6.872 6.615 9.027 1.00 91.88 87 VAL A O 1
ATOM 686 N N . GLU A 1 88 ? -6.226 8.203 10.468 1.00 91.81 88 GLU A N 1
ATOM 687 C CA . GLU A 1 88 ? -7.577 8.469 10.975 1.00 91.81 88 GLU A CA 1
ATOM 688 C C . GLU A 1 88 ? -8.519 8.939 9.867 1.00 91.81 88 GLU A C 1
ATOM 690 O O . GLU A 1 88 ? -9.584 8.351 9.693 1.00 91.81 88 GLU A O 1
ATOM 695 N N . LYS A 1 89 ? -8.095 9.908 9.049 1.00 92.38 89 LYS A N 1
ATOM 696 C CA . LYS A 1 89 ? -8.895 10.383 7.910 1.00 92.38 89 LYS A CA 1
ATOM 697 C C . LYS A 1 89 ? -9.193 9.276 6.905 1.00 92.38 89 LYS A C 1
ATOM 699 O O . LYS A 1 89 ? -10.322 9.159 6.442 1.00 92.38 89 LYS A O 1
ATOM 704 N N . ILE A 1 90 ? -8.199 8.441 6.600 1.00 92.06 90 ILE A N 1
ATOM 705 C CA . ILE A 1 90 ? -8.392 7.287 5.719 1.00 92.06 90 ILE A CA 1
ATOM 706 C C . ILE A 1 90 ? -9.408 6.318 6.335 1.00 92.06 90 ILE A C 1
ATOM 708 O O . ILE A 1 90 ? -10.291 5.840 5.635 1.00 92.06 90 ILE A O 1
ATOM 712 N N . LYS A 1 91 ? -9.340 6.037 7.639 1.00 89.75 91 LYS A N 1
ATOM 713 C CA . LYS A 1 91 ? -10.318 5.159 8.300 1.00 89.75 91 LYS A CA 1
ATOM 714 C C . LYS A 1 91 ? -11.732 5.740 8.284 1.00 89.75 91 LYS A C 1
ATOM 716 O O . LYS A 1 91 ? -12.684 4.978 8.179 1.00 89.75 91 LYS A O 1
ATOM 721 N N . GLU A 1 92 ? -11.881 7.058 8.389 1.00 90.94 92 GLU A N 1
ATOM 722 C CA . GLU A 1 92 ? -13.186 7.720 8.280 1.00 90.94 92 GLU A CA 1
ATOM 723 C C . GLU A 1 92 ? -13.757 7.635 6.857 1.00 90.94 92 GLU A C 1
ATOM 725 O O . GLU A 1 92 ? -14.935 7.317 6.681 1.00 90.94 92 GLU A O 1
ATOM 730 N N . GLU A 1 93 ? -12.925 7.896 5.847 1.00 89.75 93 GLU A N 1
ATOM 731 C CA . GLU A 1 93 ? -13.310 7.878 4.432 1.00 89.75 93 GLU A CA 1
ATOM 732 C C . GLU A 1 93 ? -13.595 6.456 3.928 1.00 89.75 93 GLU A C 1
ATOM 734 O O . GLU A 1 93 ? -14.586 6.225 3.237 1.00 89.75 93 GLU A O 1
ATOM 739 N N . TYR A 1 94 ? -12.781 5.489 4.351 1.00 85.94 94 TYR A N 1
ATOM 740 C CA . TYR A 1 94 ? -12.845 4.082 3.956 1.00 85.94 94 TYR A CA 1
ATOM 741 C C . TYR A 1 94 ? -13.388 3.187 5.072 1.00 85.94 94 TYR A C 1
ATOM 743 O O . TYR A 1 94 ? -12.964 2.043 5.224 1.00 85.94 94 TYR A O 1
ATOM 751 N N . LYS A 1 95 ? -14.334 3.692 5.869 1.00 84.00 95 LYS A N 1
ATOM 752 C CA . LYS A 1 95 ? -14.898 2.981 7.029 1.00 84.00 95 LYS A CA 1
ATOM 753 C C . LYS A 1 95 ? -15.442 1.585 6.715 1.00 84.00 95 LYS A C 1
ATOM 755 O O . LYS A 1 95 ? -15.448 0.744 7.594 1.00 84.00 95 LYS A O 1
ATOM 760 N N . ASP A 1 96 ? -15.879 1.327 5.482 1.00 82.62 96 ASP A N 1
ATOM 761 C CA . ASP A 1 96 ? -16.410 0.021 5.066 1.00 82.62 96 ASP A CA 1
ATOM 762 C C . ASP A 1 96 ? -15.314 -1.058 4.931 1.00 82.62 96 ASP A C 1
ATOM 764 O O . ASP A 1 96 ? -15.611 -2.237 4.738 1.00 82.62 96 ASP A O 1
ATOM 768 N N . PHE A 1 97 ? -14.039 -0.665 5.014 1.00 77.69 97 PHE A N 1
ATOM 769 C CA . PHE A 1 97 ? -12.890 -1.570 5.019 1.00 77.69 97 PHE A CA 1
ATOM 770 C C . PHE A 1 97 ? -12.469 -2.027 6.423 1.00 77.69 97 PHE A C 1
ATOM 772 O O . PHE A 1 97 ? -11.603 -2.901 6.515 1.00 77.69 97 PHE A O 1
ATOM 779 N N . PHE A 1 98 ? -13.048 -1.442 7.477 1.00 73.44 98 PHE A N 1
ATOM 780 C CA . PHE A 1 98 ? -12.662 -1.603 8.883 1.00 73.44 98 PHE A CA 1
ATOM 781 C C . PHE A 1 98 ? -13.857 -1.996 9.757 1.00 73.44 98 PHE A C 1
ATOM 783 O O . PHE A 1 98 ? -13.614 -2.669 10.783 1.00 73.44 98 PHE A O 1
#

Nearest PDB structures (foldseek):
  7mq9-assembly1_LS  TM=7.191E-01  e=7.323E-01  Homo sapiens
  8bbg-assembly1_A  TM=7.696E-01  e=2.606E+00  Homo sapiens
  6w5i-assembly1_A  TM=6.622E-01  e=1.897E+00  Homo sapiens
  9hcj-assembly1_40  TM=5.528E-01  e=2.958E+00  Dictyostelium discoideum
  3s8v-assembly1_A  TM=6.290E-01  e=6.336E+00  Homo sapiens

Sequence (98 aa):
MSKESENTENGSSDEEENYRMSGLKECGFDNKTCRRCESDGKPVLEAGGGNAVIYLCPECLHLWGVNHDEKKIEEIPKELEHYEVIVEKIKEEYKDFF

Secondary structure (DSSP, 8-state):
-------------S-----S-HHHHHTT--SSB-TTT-PBPEEEEEEGGGTEEEEE-TTT--EEEEETTTTEEEEE-TTSTTHHHHHHHHHHH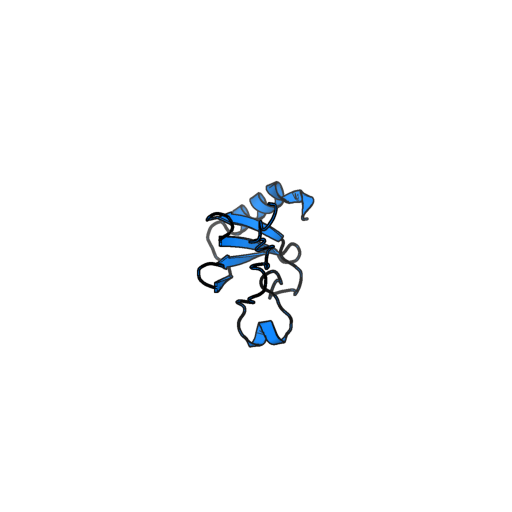TGGG-

Mean predicted aligned error: 8.83 Å

Organism: Methanohalarchaeum thermophilum (NCBI:txid1903181)

Radius of gyration: 17.95 Å; Cα contacts (8 Å, |Δi|>4): 125; chains: 1; bounding box: 31×31×64 Å

Foldseek 3Di:
DDDDDDDPPDDDDPPDDALDDPVCVVVVAGLQQDPPPRAGWDFQDAPPNRQKTWTAGPPPRWIWIQGNVVSHIGTDDCPDVCSVVVSVVSCVVPVVVD

pLDDT: mean 83.42, std 17.04, range [36.28, 96.12]